Protein AF-G7TC42-F1 (afdb_monomer_lite)

Organism: Xanthomonas oryzae pv. oryzicola (strain BLS256) (NCBI:txid383407)

Secondary structure (DSSP, 8-state):
-HHHHHHHHHHHT--------EEEEEE-TTSPEEEEEE-TT-SS----HHHHTT--S-EEEETTEE----EE-SSEEEE---SSS-EEEE-GGGGS-EE-TTS-EE---EEESS--S-SS-SSTTEEEESSTT-S-EEEE--

pLDDT: mean 76.3, std 13.41, range [50.41, 94.75]

Radius of gyration: 18.46 Å; chains: 1; bounding box: 64×33×37 Å

Structure (mmCIF, N/CA/C/O backbone):
data_AF-G7TC42-F1
#
_entry.id   AF-G7TC42-F1
#
loop_
_atom_site.group_PDB
_atom_site.id
_atom_site.type_symbol
_atom_site.label_atom_id
_atom_site.label_alt_id
_atom_site.label_comp_id
_atom_site.label_asym_id
_atom_site.label_entity_id
_atom_site.label_seq_id
_atom_site.pdbx_PDB_ins_code
_atom_site.Cartn_x
_atom_site.Cartn_y
_atom_site.Cartn_z
_atom_site.occupancy
_atom_site.B_iso_or_equiv
_atom_site.auth_seq_id
_atom_site.auth_comp_id
_atom_site.auth_asym_id
_atom_site.auth_atom_id
_atom_site.pdbx_PDB_model_num
ATOM 1 N N . MET A 1 1 ? -49.427 -4.781 -3.465 1.00 57.09 1 MET A N 1
ATOM 2 C CA . MET A 1 1 ? -48.422 -4.178 -4.378 1.00 57.09 1 MET A CA 1
ATOM 3 C C . MET A 1 1 ? -47.894 -2.832 -3.873 1.00 57.09 1 MET A C 1
ATOM 5 O O . MET A 1 1 ? -46.700 -2.746 -3.643 1.00 57.09 1 MET A O 1
ATOM 9 N N . LYS A 1 2 ? -48.738 -1.817 -3.608 1.00 54.16 2 LYS A N 1
ATOM 10 C CA . LYS A 1 2 ? -48.293 -0.509 -3.064 1.00 54.16 2 LYS A CA 1
ATOM 11 C C . LYS A 1 2 ? -47.515 -0.597 -1.739 1.00 54.16 2 LYS A C 1
ATOM 13 O O . LYS A 1 2 ? -46.477 0.031 -1.611 1.00 54.16 2 LYS A O 1
ATOM 18 N N . SER A 1 3 ? -47.974 -1.420 -0.793 1.00 63.66 3 SER A N 1
ATOM 19 C CA . SER A 1 3 ? -47.282 -1.621 0.493 1.00 63.66 3 SER A CA 1
ATOM 20 C C . SER A 1 3 ? -45.898 -2.275 0.342 1.00 63.66 3 SER A C 1
ATOM 22 O O . SER A 1 3 ? -44.986 -1.922 1.077 1.00 63.66 3 SER A O 1
ATOM 24 N N . PHE A 1 4 ? -45.707 -3.147 -0.653 1.00 74.62 4 PHE A N 1
ATOM 25 C CA . PHE A 1 4 ? -44.416 -3.795 -0.903 1.00 74.62 4 PHE A CA 1
ATOM 26 C C . PHE A 1 4 ? -43.400 -2.812 -1.506 1.00 74.62 4 PHE A C 1
ATOM 28 O O . PHE A 1 4 ? -42.257 -2.756 -1.071 1.00 74.62 4 PHE A O 1
ATOM 35 N N . LEU A 1 5 ? -43.848 -1.963 -2.441 1.00 75.69 5 LEU A N 1
ATOM 36 C CA . LEU A 1 5 ? -43.034 -0.883 -3.012 1.00 75.69 5 LEU A CA 1
ATOM 37 C C . LEU A 1 5 ? -42.615 0.152 -1.956 1.00 75.69 5 LEU A C 1
ATOM 39 O O . LEU A 1 5 ? -41.475 0.602 -1.973 1.00 75.69 5 LEU A O 1
ATOM 43 N N . LEU A 1 6 ? -43.505 0.488 -1.016 1.00 75.94 6 LEU A N 1
ATOM 44 C CA . LEU A 1 6 ? -43.199 1.393 0.099 1.00 75.94 6 LEU A CA 1
ATOM 45 C C . LEU A 1 6 ? -42.167 0.792 1.068 1.00 75.94 6 LEU A C 1
ATOM 47 O O . LEU A 1 6 ? -41.262 1.505 1.492 1.00 75.94 6 LEU A O 1
ATOM 51 N N . SER A 1 7 ? -42.243 -0.512 1.362 1.00 72.62 7 SER A N 1
ATOM 52 C CA . SER A 1 7 ? -41.205 -1.199 2.145 1.00 72.62 7 SER A CA 1
ATOM 53 C C . SER A 1 7 ? -39.856 -1.233 1.424 1.00 72.62 7 SER A C 1
ATOM 55 O O . SER A 1 7 ? -38.840 -0.960 2.052 1.00 72.62 7 SER A O 1
ATOM 57 N N . CYS A 1 8 ? -39.816 -1.501 0.114 1.00 76.00 8 CYS A N 1
ATOM 58 C CA . CYS A 1 8 ? -38.561 -1.460 -0.645 1.00 76.00 8 CYS A CA 1
ATOM 59 C C . CYS A 1 8 ? -37.937 -0.057 -0.665 1.00 76.00 8 CYS A C 1
ATOM 61 O O . CYS A 1 8 ? -36.723 0.066 -0.530 1.00 76.00 8 CYS A O 1
ATOM 63 N N . LEU A 1 9 ? -38.756 0.994 -0.784 1.00 73.62 9 LEU A N 1
ATOM 64 C CA . LEU A 1 9 ? -38.276 2.377 -0.763 1.00 73.62 9 LEU A CA 1
ATOM 65 C C . LEU A 1 9 ? -37.720 2.766 0.618 1.00 73.62 9 LEU A C 1
ATOM 67 O O . LEU A 1 9 ? -36.687 3.422 0.687 1.00 73.62 9 LEU A O 1
ATOM 71 N N . ALA A 1 10 ? -38.353 2.299 1.701 1.00 71.06 10 ALA A N 1
ATOM 72 C CA . ALA A 1 10 ? -37.887 2.519 3.070 1.00 71.06 10 ALA A CA 1
ATOM 73 C C . ALA A 1 10 ? -36.577 1.773 3.391 1.00 71.06 10 ALA A C 1
ATOM 75 O O . ALA A 1 10 ? -35.727 2.316 4.095 1.00 71.06 10 ALA A O 1
ATOM 76 N N . LEU A 1 11 ? -36.376 0.560 2.856 1.00 66.69 11 LEU A N 1
ATOM 77 C CA . LEU A 1 11 ? -35.102 -0.160 2.995 1.00 66.69 11 LEU A CA 1
ATOM 78 C C . LEU A 1 11 ? -33.982 0.450 2.136 1.00 66.69 11 LEU A C 1
ATOM 80 O O . LEU A 1 11 ? -32.839 0.486 2.580 1.00 66.69 11 LEU A O 1
ATOM 84 N N . ALA A 1 12 ? -34.292 0.969 0.944 1.00 64.62 12 ALA A N 1
ATOM 85 C CA . ALA A 1 12 ? -33.301 1.618 0.080 1.00 64.62 12 ALA A CA 1
ATOM 86 C C . ALA A 1 12 ? -32.750 2.930 0.679 1.00 64.62 12 ALA A C 1
ATOM 88 O O . ALA A 1 12 ? -31.602 3.296 0.426 1.00 64.62 12 ALA A O 1
ATOM 89 N N . SER A 1 13 ? -33.534 3.613 1.522 1.00 58.31 13 SER A N 1
ATOM 90 C CA . SER A 1 13 ? -33.095 4.811 2.253 1.00 58.31 13 SER A CA 1
ATOM 91 C C . SER A 1 13 ? -32.142 4.535 3.423 1.00 58.31 13 SER A C 1
ATOM 93 O O . SER A 1 13 ? -31.564 5.480 3.949 1.00 58.31 13 SER A O 1
ATOM 95 N N . ILE A 1 14 ? -31.915 3.271 3.801 1.00 55.34 14 ILE A N 1
ATOM 96 C CA . ILE A 1 14 ? -30.921 2.883 4.822 1.00 55.34 14 ILE A CA 1
ATOM 97 C C . ILE A 1 14 ? -29.558 2.608 4.169 1.00 55.34 14 ILE A C 1
ATOM 99 O O . ILE A 1 14 ? -28.823 1.706 4.570 1.00 55.34 14 ILE A O 1
ATOM 103 N N . SER A 1 15 ? -29.203 3.390 3.149 1.00 53.19 15 SER A N 1
ATOM 104 C CA . SER A 1 15 ? -27.815 3.485 2.698 1.00 53.19 15 SER A CA 1
ATOM 105 C C . SER A 1 15 ? -27.031 4.228 3.780 1.00 53.19 15 SER A C 1
ATOM 107 O O . SER A 1 15 ? -26.774 5.423 3.665 1.00 53.19 15 SER A O 1
ATOM 109 N N . LEU A 1 16 ? -26.730 3.535 4.883 1.00 53.47 16 LEU A N 1
ATOM 110 C CA . LEU A 1 16 ? -25.733 3.979 5.847 1.00 53.47 16 LEU A CA 1
ATOM 111 C C . LEU A 1 16 ? -24.466 4.255 5.042 1.00 53.47 16 LEU A C 1
ATOM 113 O O . LEU A 1 16 ? -23.966 3.359 4.358 1.00 53.47 16 LEU A O 1
ATOM 117 N N . SER A 1 17 ? -23.979 5.496 5.079 1.00 52.91 17 SER A N 1
ATOM 118 C CA . SER A 1 17 ? -22.639 5.765 4.587 1.00 52.91 17 SER A CA 1
ATOM 119 C C . SER A 1 17 ? -21.711 4.893 5.421 1.00 52.91 17 SER A C 1
ATOM 121 O O . SER A 1 17 ? -21.606 5.051 6.637 1.00 52.91 17 SER A O 1
ATOM 123 N N . ALA A 1 18 ? -21.083 3.907 4.788 1.00 53.78 18 ALA A N 1
ATOM 124 C CA . ALA A 1 18 ? -19.952 3.247 5.401 1.00 53.78 18 ALA A CA 1
ATOM 125 C C . ALA A 1 18 ? -18.874 4.330 5.533 1.00 53.78 18 ALA A C 1
ATOM 127 O O . ALA A 1 18 ? -18.247 4.710 4.548 1.00 53.78 18 ALA A O 1
ATOM 128 N N . GLN A 1 19 ? -18.756 4.916 6.726 1.00 56.94 19 GLN A N 1
ATOM 129 C CA . GLN A 1 19 ? -17.659 5.806 7.090 1.00 56.94 19 GLN A CA 1
ATOM 130 C C . GLN A 1 19 ? -16.436 4.906 7.270 1.00 56.94 19 GLN A C 1
ATOM 132 O O . GLN A 1 19 ? -16.175 4.395 8.356 1.00 56.94 19 GLN A O 1
ATOM 137 N N . ALA A 1 20 ? -15.776 4.587 6.163 1.00 61.38 20 ALA A N 1
ATOM 138 C CA . ALA A 1 20 ? -14.558 3.801 6.162 1.00 61.38 20 ALA A CA 1
ATOM 139 C C . ALA A 1 20 ? -13.399 4.769 5.986 1.00 61.38 20 ALA A C 1
ATOM 141 O O . ALA A 1 20 ? -13.267 5.351 4.921 1.00 61.38 20 ALA A O 1
ATOM 142 N N . HIS A 1 21 ? -12.567 4.927 7.008 1.00 69.25 21 HIS A N 1
ATOM 143 C CA . HIS A 1 21 ? -11.306 5.637 6.844 1.00 69.25 21 HIS A CA 1
ATOM 144 C C . HIS A 1 21 ? -10.419 4.864 5.855 1.00 69.25 21 HIS A C 1
ATOM 146 O O . HIS A 1 21 ? -10.339 3.634 5.922 1.00 69.25 21 HIS A O 1
ATOM 152 N N . GLU A 1 22 ? -9.740 5.568 4.955 1.00 75.44 22 GLU A N 1
ATOM 153 C CA . GLU A 1 22 ? -8.824 4.969 3.987 1.00 75.44 22 GLU A CA 1
ATOM 154 C C . GLU A 1 22 ? -7.378 5.140 4.461 1.00 75.44 22 GLU A C 1
ATOM 156 O O . GLU A 1 22 ? -6.963 6.231 4.861 1.00 75.44 22 GLU A O 1
ATOM 161 N N . ILE A 1 23 ? -6.592 4.062 4.389 1.00 78.88 23 ILE A N 1
ATOM 162 C CA . ILE A 1 23 ? -5.138 4.136 4.526 1.00 78.88 23 ILE A CA 1
ATOM 163 C C . ILE A 1 23 ? -4.512 3.654 3.230 1.00 78.88 23 ILE A C 1
ATOM 165 O O . ILE A 1 23 ? -4.662 2.491 2.847 1.00 78.88 23 ILE A O 1
ATOM 169 N N . TRP A 1 24 ? -3.758 4.537 2.587 1.00 83.50 24 TRP A N 1
ATOM 170 C CA . TRP A 1 24 ? -3.071 4.218 1.347 1.00 83.50 24 TRP A CA 1
ATOM 171 C C . TRP A 1 24 ? -1.596 4.576 1.407 1.00 83.50 24 TRP A C 1
ATOM 173 O O . TRP A 1 24 ? -1.122 5.277 2.304 1.00 83.50 24 TRP A O 1
ATOM 183 N N . ILE A 1 25 ? -0.857 4.082 0.417 1.00 87.25 25 ILE A N 1
ATOM 184 C CA . ILE A 1 25 ? 0.522 4.499 0.188 1.00 87.25 25 ILE A CA 1
ATOM 185 C C . ILE A 1 25 ? 0.689 5.243 -1.131 1.00 87.25 25 ILE A C 1
ATOM 187 O O . ILE A 1 25 ? 0.0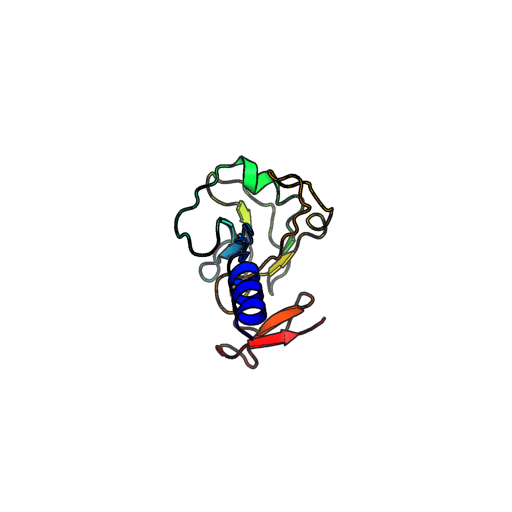81 4.897 -2.148 1.00 87.25 25 ILE A O 1
ATOM 191 N N . GLU A 1 26 ? 1.564 6.243 -1.107 1.00 88.44 26 GLU A N 1
ATOM 192 C CA . GLU A 1 26 ? 2.038 6.989 -2.269 1.00 88.44 26 GLU A CA 1
ATOM 193 C C . GLU A 1 26 ? 3.551 6.824 -2.392 1.00 88.44 26 GLU A C 1
ATOM 195 O O . GLU A 1 26 ? 4.275 6.784 -1.394 1.00 88.44 26 GLU A O 1
ATOM 200 N N . ARG A 1 27 ? 4.050 6.728 -3.623 1.00 88.25 27 ARG A N 1
ATOM 201 C CA . ARG A 1 27 ? 5.487 6.676 -3.884 1.00 88.25 27 ARG A CA 1
ATOM 202 C C . ARG A 1 27 ? 5.814 7.440 -5.153 1.00 88.25 27 ARG A C 1
ATOM 204 O O . ARG A 1 27 ? 5.335 7.099 -6.231 1.00 88.25 27 ARG A O 1
ATOM 211 N N . ASP A 1 28 ? 6.701 8.416 -5.022 1.00 84.44 28 ASP A N 1
ATOM 212 C CA . ASP A 1 28 ? 7.174 9.209 -6.149 1.00 84.44 28 ASP A CA 1
ATOM 213 C C . ASP A 1 28 ? 8.424 8.558 -6.753 1.00 84.44 28 ASP A C 1
ATOM 215 O O . ASP A 1 28 ? 9.539 8.738 -6.264 1.00 84.44 28 ASP A O 1
ATOM 219 N N . SER A 1 29 ? 8.253 7.782 -7.828 1.00 81.06 29 SER A N 1
ATOM 220 C CA . SER A 1 29 ? 9.351 7.100 -8.534 1.00 81.06 29 SER A CA 1
ATOM 221 C C . SER A 1 29 ? 10.187 6.193 -7.603 1.00 81.06 29 SER A C 1
ATOM 223 O O . SER A 1 29 ? 9.673 5.217 -7.058 1.00 81.06 29 SER A O 1
ATOM 225 N N . SER A 1 30 ? 11.479 6.480 -7.424 1.00 85.50 30 SER A N 1
ATOM 226 C CA . SER A 1 30 ? 12.389 5.798 -6.494 1.00 85.50 30 SER A CA 1
ATOM 227 C C . SER A 1 30 ? 12.484 6.479 -5.124 1.00 85.50 30 SER A C 1
ATOM 229 O O . SER A 1 30 ? 13.404 6.197 -4.357 1.00 85.50 30 SER A O 1
ATOM 231 N N . GLY A 1 31 ? 11.593 7.428 -4.842 1.00 88.50 31 GLY A N 1
ATOM 232 C CA . GLY A 1 31 ? 11.533 8.153 -3.584 1.00 88.50 31 GLY A CA 1
ATOM 233 C C . GLY A 1 31 ? 11.033 7.296 -2.418 1.00 88.50 31 GLY A C 1
ATOM 234 O O . GLY A 1 31 ? 10.685 6.116 -2.591 1.00 88.50 31 GLY A O 1
ATOM 235 N N . PRO A 1 32 ? 10.996 7.891 -1.213 1.00 92.19 32 PRO A N 1
ATOM 236 C CA . PRO A 1 32 ? 10.410 7.238 -0.058 1.00 92.19 32 PRO A CA 1
ATOM 237 C C . PRO A 1 32 ? 8.917 6.975 -0.283 1.00 92.19 32 PRO A C 1
ATOM 239 O O . PRO A 1 32 ? 8.257 7.632 -1.090 1.00 92.19 32 PRO A O 1
ATOM 242 N N . VAL A 1 33 ? 8.388 6.005 0.455 1.00 92.62 33 VAL A N 1
ATOM 243 C CA . VAL A 1 33 ? 6.954 5.715 0.482 1.00 92.62 33 VAL A CA 1
ATOM 244 C C . VAL A 1 33 ? 6.307 6.596 1.543 1.00 92.62 33 VAL A C 1
ATOM 246 O O . VAL A 1 33 ? 6.788 6.646 2.675 1.00 92.62 33 VAL A O 1
ATOM 249 N N . ARG A 1 34 ? 5.219 7.275 1.189 1.00 90.88 34 ARG A N 1
ATOM 250 C CA . ARG A 1 34 ? 4.359 8.021 2.110 1.00 90.88 34 ARG A CA 1
ATOM 251 C C . ARG A 1 34 ? 3.156 7.150 2.459 1.00 90.88 34 ARG A C 1
ATOM 253 O O . ARG A 1 34 ? 2.523 6.619 1.554 1.00 90.88 34 ARG A O 1
ATOM 260 N N . ILE A 1 35 ? 2.863 6.980 3.744 1.00 87.06 35 ILE A N 1
ATOM 261 C CA . ILE A 1 35 ? 1.6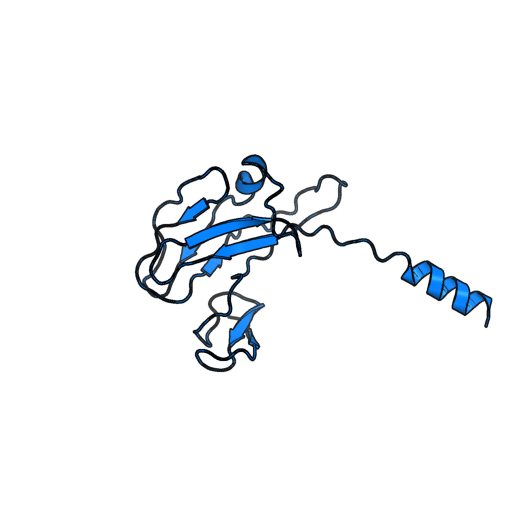48 6.320 4.238 1.00 87.06 35 ILE A CA 1
ATOM 262 C C . ILE A 1 35 ? 0.696 7.418 4.687 1.00 87.06 35 ILE A C 1
ATOM 264 O O . ILE A 1 35 ? 1.045 8.211 5.565 1.00 87.06 35 ILE A O 1
ATOM 268 N N . VAL A 1 36 ? -0.480 7.452 4.079 1.00 82.94 36 VAL A N 1
ATOM 269 C CA . VAL A 1 36 ? -1.448 8.536 4.216 1.00 82.94 36 VAL A CA 1
ATOM 270 C C . VAL A 1 36 ? -2.743 7.985 4.803 1.00 82.94 36 VAL A C 1
ATOM 272 O O . VAL A 1 36 ? -3.154 6.876 4.463 1.00 82.94 36 VAL A O 1
ATOM 275 N N . PHE A 1 37 ? -3.361 8.756 5.695 1.00 78.62 37 PHE A N 1
ATOM 276 C CA . PHE A 1 37 ? -4.647 8.452 6.317 1.00 78.62 37 PHE A CA 1
ATOM 277 C C . PHE A 1 37 ? -5.670 9.500 5.875 1.00 78.62 37 PHE A C 1
ATOM 279 O O . PHE A 1 37 ? -5.433 10.691 6.067 1.00 78.62 37 PHE A O 1
ATOM 286 N N . GLY A 1 38 ? -6.805 9.086 5.319 1.00 72.62 38 GLY A N 1
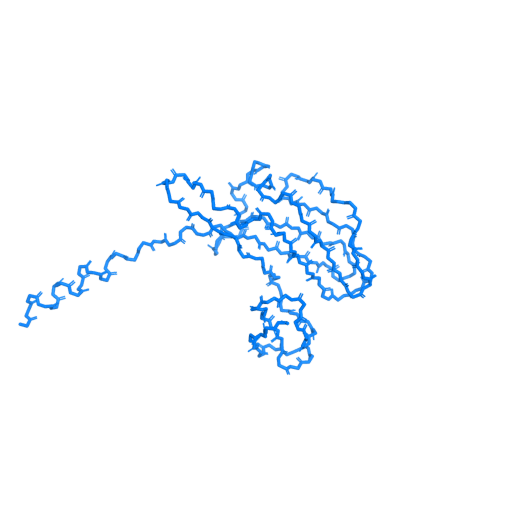ATOM 287 C CA . GLY A 1 38 ? -7.815 10.020 4.821 1.00 72.62 38 GLY A CA 1
ATOM 288 C C . GLY A 1 38 ? -9.219 9.433 4.750 1.00 72.62 38 GLY A C 1
ATOM 289 O O . GLY A 1 38 ? -9.498 8.378 5.316 1.00 72.62 38 GLY A O 1
ATOM 290 N N . GLU A 1 39 ? -10.102 10.149 4.060 1.00 70.38 39 GLU A N 1
ATOM 291 C CA . GLU A 1 39 ? -11.504 9.781 3.853 1.00 70.38 39 GLU A CA 1
ATOM 292 C C . GLU A 1 39 ? -11.769 9.469 2.371 1.00 70.38 39 GLU A C 1
ATOM 294 O O . GLU A 1 39 ? -11.250 10.170 1.492 1.00 70.38 39 GLU A O 1
ATOM 299 N N . PRO A 1 40 ? -12.620 8.476 2.058 1.00 62.62 40 PRO A N 1
ATOM 300 C CA . PRO A 1 40 ? -13.010 8.176 0.691 1.00 62.62 40 PRO A CA 1
ATOM 301 C C . PRO A 1 40 ? -13.591 9.412 -0.004 1.00 62.62 40 PRO A C 1
ATOM 303 O O . PRO A 1 40 ? -14.519 10.050 0.492 1.00 62.62 40 PRO A O 1
ATOM 306 N N . ALA A 1 41 ? -13.071 9.717 -1.194 1.00 60.56 41 ALA A N 1
ATOM 307 C CA . ALA A 1 41 ? -13.500 10.830 -2.049 1.00 60.56 41 ALA A CA 1
ATOM 308 C C . ALA A 1 41 ? -13.277 12.257 -1.496 1.00 60.56 41 ALA A C 1
ATOM 310 O O . ALA A 1 41 ? -13.745 13.215 -2.118 1.00 60.56 41 ALA A O 1
ATOM 311 N N . GLN A 1 42 ? -12.530 12.433 -0.401 1.00 62.38 42 GLN A N 1
ATOM 312 C CA . GLN A 1 42 ? -12.047 13.748 0.036 1.00 62.38 42 GLN A CA 1
ATOM 313 C C . GLN A 1 42 ? -10.561 13.912 -0.294 1.00 62.38 42 GLN A C 1
ATOM 315 O O . GLN A 1 42 ? -9.727 13.075 0.033 1.00 62.38 42 GLN A O 1
ATOM 320 N N . GLU A 1 43 ? -10.219 15.014 -0.964 1.00 54.03 43 GLU A N 1
ATOM 321 C CA . GLU A 1 43 ? -8.819 15.374 -1.232 1.00 54.03 43 GLU A CA 1
ATOM 322 C C . GLU A 1 43 ? -8.110 15.926 0.013 1.00 54.03 43 GLU A C 1
ATOM 324 O O . GLU A 1 43 ? -6.884 15.885 0.090 1.00 54.03 43 GLU A O 1
ATOM 329 N N . ALA A 1 44 ? -8.873 16.442 0.980 1.00 50.41 44 ALA A N 1
ATOM 330 C CA . ALA A 1 44 ? -8.345 17.040 2.196 1.00 50.41 44 ALA A CA 1
ATOM 331 C C . ALA A 1 44 ? -8.140 15.983 3.290 1.00 50.41 44 ALA A C 1
ATOM 333 O O . ALA A 1 44 ? -9.056 15.235 3.631 1.00 50.41 44 ALA A O 1
ATOM 334 N N . LEU A 1 45 ? -6.937 15.963 3.864 1.00 56.34 45 LEU A N 1
ATOM 335 C CA . LEU A 1 45 ? -6.610 15.201 5.063 1.00 56.34 45 LEU A CA 1
ATOM 336 C C . LEU A 1 45 ? -7.239 15.924 6.264 1.00 56.34 45 LEU A C 1
ATOM 338 O O . LEU A 1 45 ? -6.620 16.809 6.844 1.00 56.34 45 LEU A O 1
ATOM 342 N N . ASP A 1 46 ? -8.481 15.598 6.621 1.00 51.38 46 ASP A N 1
ATOM 343 C CA . ASP A 1 46 ? -9.171 16.247 7.755 1.00 51.38 46 ASP A CA 1
ATOM 344 C C . ASP A 1 46 ? -8.727 15.696 9.128 1.00 51.38 46 ASP A C 1
ATOM 346 O O . ASP A 1 46 ? -9.347 15.943 10.160 1.00 51.38 46 ASP A O 1
ATOM 350 N N . HIS A 1 47 ? -7.638 14.920 9.164 1.00 53.97 47 HIS A N 1
ATOM 351 C CA . HIS A 1 47 ? -7.222 14.182 10.353 1.00 53.97 47 HIS A CA 1
ATOM 352 C C . HIS A 1 47 ? -5.782 14.501 10.742 1.00 53.97 47 HIS A C 1
ATOM 354 O O . HIS A 1 47 ? -4.848 14.274 9.979 1.00 53.97 47 HIS A O 1
ATOM 360 N N . GLY A 1 48 ? -5.616 15.003 11.966 1.00 52.31 48 GLY A N 1
ATOM 361 C CA . GLY A 1 48 ? -4.313 15.238 12.585 1.00 52.31 48 GLY A CA 1
ATOM 362 C C . GLY A 1 48 ? -3.611 13.960 13.065 1.00 52.31 48 GLY A C 1
ATOM 363 O O . GLY A 1 48 ? -4.139 12.848 12.980 1.00 52.31 48 GLY A O 1
ATOM 364 N N . GLU A 1 49 ? -2.419 14.152 13.637 1.00 52.06 49 GLU A N 1
ATOM 365 C CA . GLU A 1 49 ? -1.440 13.138 14.079 1.00 52.06 49 GLU A CA 1
ATOM 366 C C . GLU A 1 49 ? -2.011 11.942 14.879 1.00 52.06 49 GLU A C 1
ATOM 368 O O . GLU A 1 49 ? -1.407 10.867 14.909 1.00 52.06 49 GLU A O 1
ATOM 373 N N . ASP A 1 50 ? -3.175 12.083 15.520 1.00 58.06 50 ASP A N 1
ATOM 374 C CA . ASP A 1 50 ? -3.800 11.036 16.337 1.00 58.06 50 ASP A CA 1
ATOM 375 C C . ASP A 1 50 ? -4.271 9.815 15.541 1.00 58.06 50 ASP A C 1
ATOM 377 O O . ASP A 1 50 ? -4.259 8.703 16.075 1.00 58.06 50 ASP A O 1
ATOM 381 N N . LYS A 1 51 ? -4.649 9.974 14.267 1.00 61.16 51 LYS A N 1
ATOM 382 C CA . LYS A 1 51 ? -5.124 8.838 13.457 1.00 61.16 51 LYS A CA 1
ATOM 383 C C . LYS A 1 51 ? -3.987 8.049 12.809 1.00 61.16 51 LYS A C 1
ATOM 385 O O . LYS A 1 51 ? -4.102 6.836 12.656 1.00 61.16 51 LYS A O 1
ATOM 390 N N . ILE A 1 52 ? -2.837 8.687 12.580 1.00 63.16 52 ILE A N 1
ATOM 391 C CA . ILE A 1 52 ? -1.593 8.019 12.160 1.00 63.16 52 ILE A CA 1
ATOM 392 C C . ILE A 1 52 ? -1.114 6.998 13.208 1.00 63.16 52 ILE A C 1
ATOM 394 O O . ILE A 1 52 ? -0.564 5.959 12.846 1.00 63.16 52 ILE A O 1
ATOM 398 N N . LYS A 1 53 ? -1.400 7.222 14.500 1.00 64.12 53 LYS A N 1
ATOM 399 C CA . LYS A 1 53 ? -1.082 6.277 15.592 1.00 64.12 53 LYS A CA 1
ATOM 400 C C . LYS A 1 53 ? -1.764 4.909 15.445 1.00 64.12 53 LYS A C 1
ATOM 402 O O . LYS A 1 53 ? -1.379 3.972 16.139 1.00 64.12 53 LYS A O 1
ATOM 407 N N . ARG A 1 54 ? -2.769 4.786 14.567 1.00 67.75 54 ARG A N 1
ATOM 408 C CA . ARG A 1 54 ? -3.483 3.528 14.283 1.00 67.75 54 ARG A CA 1
ATOM 409 C C . ARG A 1 54 ? -2.717 2.604 13.330 1.00 67.75 54 ARG A C 1
ATOM 411 O O . ARG A 1 54 ? -3.085 1.445 13.189 1.00 67.75 54 ARG A O 1
ATOM 418 N N . VAL A 1 55 ? -1.642 3.090 12.708 1.00 71.44 55 VAL A N 1
ATOM 419 C CA . VAL A 1 55 ? -0.656 2.261 12.007 1.00 71.44 55 VAL A CA 1
ATOM 420 C C . VAL A 1 55 ? 0.393 1.832 13.040 1.00 71.44 55 VAL A C 1
ATOM 422 O O . VAL A 1 55 ? 1.280 2.607 13.397 1.00 71.44 55 VAL A O 1
ATOM 425 N N . VAL A 1 56 ? 0.253 0.621 13.583 1.00 72.31 56 VAL A N 1
ATOM 426 C CA . VAL A 1 56 ? 0.936 0.205 14.823 1.00 72.31 56 VAL A CA 1
ATOM 427 C C . VAL A 1 56 ? 2.283 -0.458 14.536 1.00 72.31 56 VAL A C 1
ATOM 429 O O . VAL A 1 56 ? 3.283 -0.153 15.190 1.00 72.31 56 VAL A O 1
ATOM 432 N N . LYS A 1 57 ? 2.330 -1.371 13.564 1.00 78.38 57 LYS A N 1
ATOM 433 C CA . LYS A 1 57 ? 3.542 -2.092 13.141 1.00 78.38 57 LYS A CA 1
ATOM 434 C C . LYS A 1 57 ? 3.627 -2.161 11.611 1.00 78.38 57 LYS A C 1
ATOM 436 O O . LYS A 1 57 ? 3.670 -3.258 11.047 1.00 78.38 57 LYS A O 1
ATOM 441 N N . PRO A 1 58 ? 3.698 -1.009 10.920 1.00 83.31 58 PRO A N 1
ATOM 442 C CA . PRO A 1 58 ? 3.776 -0.995 9.468 1.00 83.31 58 PRO A CA 1
ATOM 443 C C . PRO A 1 58 ? 5.049 -1.680 8.975 1.00 83.31 58 PRO A C 1
ATOM 445 O O . PRO A 1 58 ? 6.169 -1.285 9.300 1.00 83.31 58 PRO A O 1
ATOM 448 N N . ASN A 1 59 ? 4.870 -2.679 8.123 1.00 88.06 59 ASN A N 1
ATOM 449 C CA . ASN A 1 59 ? 5.917 -3.304 7.336 1.00 88.06 59 ASN A CA 1
ATOM 450 C C . ASN A 1 59 ? 5.787 -2.825 5.887 1.00 88.06 59 ASN A C 1
ATOM 452 O O . ASN A 1 59 ? 4.935 -3.305 5.131 1.00 88.06 59 ASN A O 1
ATOM 456 N N . VAL A 1 60 ? 6.643 -1.866 5.522 1.00 91.50 60 VAL A N 1
ATOM 457 C CA . VAL A 1 60 ? 6.783 -1.362 4.152 1.00 91.50 60 VAL A CA 1
ATOM 458 C C . VAL A 1 60 ? 7.916 -2.098 3.449 1.00 91.50 60 VAL A C 1
ATOM 460 O O . VAL A 1 60 ? 9.020 -2.222 3.984 1.00 91.50 60 VAL A O 1
ATOM 463 N N . PHE A 1 61 ? 7.668 -2.566 2.231 1.00 92.31 61 PHE A N 1
ATOM 464 C CA . PHE A 1 61 ? 8.673 -3.258 1.430 1.00 92.31 61 PHE A CA 1
ATOM 465 C C . PHE A 1 61 ? 8.468 -3.034 -0.067 1.00 92.31 61 PHE A C 1
ATOM 467 O O . PHE A 1 61 ? 7.408 -2.610 -0.522 1.00 92.31 61 PHE A O 1
ATOM 474 N N . GLY A 1 62 ? 9.513 -3.317 -0.834 1.00 91.62 62 GLY A N 1
ATOM 475 C CA . GLY A 1 62 ? 9.545 -3.252 -2.287 1.00 91.62 62 GLY A CA 1
ATOM 476 C C . GLY A 1 62 ? 10.329 -4.427 -2.860 1.00 91.62 62 GLY A C 1
ATOM 477 O O . GLY A 1 62 ? 10.716 -5.356 -2.150 1.00 91.62 62 GLY A O 1
ATOM 478 N N . THR A 1 63 ? 10.620 -4.370 -4.155 1.00 88.31 63 THR A N 1
ATOM 479 C CA . THR A 1 63 ? 11.400 -5.407 -4.855 1.00 88.31 63 THR A CA 1
ATOM 480 C C . THR A 1 63 ? 12.825 -5.558 -4.313 1.00 88.31 63 THR A C 1
ATOM 482 O O . THR A 1 63 ? 13.362 -6.661 -4.303 1.00 88.31 63 THR A O 1
ATOM 485 N N . ALA A 1 64 ? 13.418 -4.468 -3.818 1.00 90.38 64 ALA A N 1
ATOM 486 C CA . ALA A 1 64 ? 14.748 -4.448 -3.208 1.00 90.38 64 ALA A CA 1
ATOM 487 C C . ALA A 1 64 ? 14.763 -4.882 -1.726 1.00 90.38 64 ALA A C 1
ATOM 489 O O . ALA A 1 64 ? 15.825 -4.889 -1.106 1.00 90.38 64 ALA A O 1
ATOM 490 N N . GLY A 1 65 ? 13.609 -5.238 -1.152 1.00 92.50 65 GLY A N 1
ATOM 491 C CA . GLY A 1 65 ? 13.477 -5.660 0.241 1.00 92.50 65 GLY A CA 1
ATOM 492 C C . GLY A 1 65 ? 12.707 -4.667 1.111 1.00 92.50 65 GLY A C 1
ATOM 493 O O . GLY A 1 65 ? 11.911 -3.865 0.620 1.00 92.50 65 GLY A O 1
ATOM 494 N N . LYS A 1 66 ? 12.906 -4.767 2.429 1.00 94.25 66 LYS A N 1
ATOM 495 C CA . LYS A 1 66 ? 12.193 -3.959 3.428 1.00 94.25 66 LYS A CA 1
ATOM 496 C C . LYS A 1 66 ? 12.699 -2.517 3.461 1.00 94.25 66 LYS A C 1
ATOM 498 O O . LYS A 1 66 ? 13.884 -2.264 3.248 1.00 94.25 66 LYS A O 1
ATOM 503 N N . ALA A 1 67 ? 11.794 -1.590 3.755 1.00 94.75 67 ALA A N 1
ATOM 504 C CA . ALA A 1 67 ? 12.140 -0.209 4.057 1.00 94.75 67 ALA A CA 1
ATOM 505 C C . ALA A 1 67 ? 12.925 -0.105 5.377 1.00 94.75 67 ALA A C 1
ATOM 507 O O . ALA A 1 67 ? 12.899 -1.010 6.216 1.00 94.75 67 ALA A O 1
ATOM 508 N N . GLY A 1 68 ? 13.620 1.018 5.558 1.00 92.62 68 GLY A N 1
ATOM 509 C CA . GLY A 1 68 ? 14.202 1.389 6.847 1.00 92.62 68 GLY A CA 1
ATOM 510 C C . GLY A 1 68 ? 13.150 1.888 7.852 1.00 92.62 68 GLY A C 1
ATOM 511 O O . GLY A 1 68 ? 11.952 1.858 7.564 1.00 92.62 68 GLY A O 1
ATOM 512 N N . PRO A 1 69 ? 13.586 2.368 9.032 1.00 89.69 69 PRO A N 1
ATOM 513 C CA . PRO A 1 69 ? 12.685 2.866 10.071 1.00 89.69 69 PRO A CA 1
ATOM 514 C C . PRO A 1 69 ? 11.769 3.979 9.556 1.00 89.69 69 PRO A C 1
ATOM 516 O O . PRO A 1 69 ? 12.233 4.856 8.823 1.00 89.69 69 PRO A O 1
ATOM 519 N N . LEU A 1 70 ? 10.495 3.955 9.959 1.00 89.00 70 LEU A N 1
ATOM 520 C CA . LEU A 1 70 ? 9.540 4.995 9.583 1.00 89.00 70 LEU A CA 1
ATOM 521 C C . LEU A 1 70 ? 9.827 6.309 10.313 1.00 89.00 70 LEU A C 1
ATOM 523 O O . LEU A 1 70 ? 10.214 6.317 11.482 1.00 89.00 70 LEU A O 1
ATOM 527 N N . GLN A 1 71 ? 9.586 7.420 9.625 1.00 88.94 71 GLN A N 1
ATOM 528 C CA . GLN A 1 71 ? 9.582 8.763 10.194 1.00 88.94 71 GLN A CA 1
ATOM 529 C C . GLN A 1 71 ? 8.142 9.268 10.306 1.00 88.94 71 GLN A C 1
ATOM 531 O O . GLN A 1 71 ? 7.377 9.179 9.346 1.00 88.94 71 GLN A O 1
ATOM 536 N N . CYS A 1 72 ? 7.784 9.821 11.466 1.00 83.81 72 CYS A N 1
ATOM 537 C CA . CYS A 1 72 ? 6.487 10.460 11.677 1.00 83.81 72 CYS A CA 1
ATOM 538 C C . CYS A 1 72 ? 6.554 11.924 11.231 1.00 83.81 72 CYS A C 1
ATOM 540 O O . CYS A 1 72 ? 7.349 12.693 11.775 1.00 83.81 72 CYS A O 1
ATOM 542 N N . GLY A 1 73 ? 5.760 12.282 10.223 1.00 80.38 73 GLY A N 1
ATOM 543 C CA . GLY A 1 73 ? 5.517 13.662 9.816 1.00 80.38 73 GLY A CA 1
ATOM 544 C C . GLY A 1 73 ? 4.130 14.140 10.263 1.00 80.38 73 GLY A C 1
ATOM 545 O O . GLY A 1 73 ? 3.338 13.334 10.749 1.00 80.38 73 GLY A O 1
ATOM 546 N N . PRO A 1 74 ? 3.819 15.433 10.077 1.00 74.00 74 PRO A N 1
ATOM 547 C CA . PRO A 1 74 ? 2.543 16.011 10.507 1.00 74.00 74 PRO A CA 1
ATOM 548 C C . PRO A 1 74 ? 1.329 15.468 9.732 1.00 74.00 74 PRO A C 1
ATOM 550 O O . PRO A 1 74 ? 0.239 15.398 10.285 1.00 74.00 74 PRO A O 1
ATOM 553 N N . GLU A 1 75 ? 1.512 15.074 8.466 1.00 75.94 75 GLU A N 1
ATOM 554 C CA . GLU A 1 75 ? 0.422 14.648 7.567 1.00 75.94 75 GLU A CA 1
ATOM 555 C C . GLU A 1 75 ? 0.513 13.175 7.141 1.00 75.94 75 GLU A C 1
ATOM 557 O O . GLU A 1 75 ? -0.479 12.566 6.750 1.00 75.94 75 GLU A O 1
ATOM 562 N N . PHE A 1 76 ? 1.709 12.586 7.183 1.00 84.06 76 PHE A N 1
ATOM 563 C CA . PHE A 1 76 ? 1.954 11.220 6.725 1.00 84.06 76 PHE A CA 1
ATOM 564 C C . PHE A 1 76 ? 3.160 10.600 7.430 1.00 84.06 76 PHE A C 1
ATOM 566 O O . PHE A 1 76 ? 4.080 11.293 7.880 1.00 84.06 76 PHE A O 1
ATOM 573 N N . LEU A 1 77 ? 3.192 9.266 7.466 1.00 87.31 77 LEU A N 1
ATOM 574 C CA . LEU A 1 77 ? 4.414 8.532 7.790 1.00 87.31 77 LEU A CA 1
ATOM 575 C C . LEU A 1 77 ? 5.269 8.407 6.535 1.00 87.31 77 LEU A C 1
ATOM 577 O O . LEU A 1 77 ? 4.758 8.167 5.444 1.00 87.31 77 LEU A O 1
ATOM 581 N N . THR A 1 78 ? 6.580 8.517 6.692 1.00 91.31 78 THR A N 1
ATOM 582 C CA . THR A 1 78 ? 7.533 8.282 5.607 1.00 91.31 78 THR A CA 1
ATOM 583 C C . THR A 1 78 ? 8.302 6.999 5.883 1.00 91.31 78 THR A C 1
ATOM 585 O O . THR A 1 78 ? 8.752 6.776 7.002 1.00 91.31 78 THR A O 1
ATOM 588 N N . ALA A 1 79 ? 8.452 6.147 4.873 1.00 93.44 79 ALA A N 1
ATOM 589 C CA . ALA A 1 79 ? 9.271 4.946 4.928 1.00 93.44 79 ALA A CA 1
ATOM 590 C C . ALA A 1 79 ? 10.373 5.035 3.856 1.00 93.44 79 ALA A C 1
ATOM 592 O O . ALA A 1 79 ? 10.067 5.085 2.657 1.00 93.44 79 ALA A O 1
ATOM 593 N N . PRO A 1 80 ? 11.661 5.052 4.243 1.00 94.56 80 PRO A N 1
ATOM 594 C CA . PRO A 1 80 ? 12.753 5.084 3.284 1.00 94.56 80 PRO A CA 1
ATOM 595 C C . PRO A 1 80 ? 12.853 3.714 2.609 1.00 94.56 80 PRO A C 1
ATOM 597 O O . PRO A 1 80 ? 13.241 2.729 3.238 1.00 94.56 80 PRO A O 1
ATOM 600 N N . LEU A 1 81 ? 12.494 3.646 1.327 1.00 94.00 81 LEU A N 1
ATOM 601 C CA . LEU A 1 81 ? 12.483 2.411 0.547 1.00 94.00 81 LEU A CA 1
ATOM 602 C C . LEU A 1 81 ? 13.454 2.510 -0.633 1.00 94.00 81 LEU A C 1
ATOM 604 O O . LEU A 1 81 ? 13.337 3.402 -1.470 1.00 94.00 81 LEU A O 1
ATOM 608 N N . ALA A 1 82 ? 14.396 1.570 -0.709 1.00 93.12 82 ALA A N 1
ATOM 609 C CA . ALA A 1 82 ? 15.375 1.503 -1.790 1.00 93.12 82 ALA A CA 1
ATOM 610 C C . ALA A 1 82 ? 14.762 1.018 -3.120 1.00 93.12 82 ALA A C 1
ATOM 612 O O . ALA A 1 82 ? 13.708 0.378 -3.161 1.00 93.12 82 ALA A O 1
ATOM 613 N N . GLY A 1 83 ? 15.462 1.295 -4.221 1.00 89.31 83 GLY A N 1
ATOM 614 C CA . GLY A 1 83 ? 15.058 0.885 -5.569 1.00 89.31 83 GLY A CA 1
ATOM 615 C C . GLY A 1 83 ? 13.902 1.711 -6.137 1.00 89.31 83 GLY A C 1
ATOM 616 O O . GLY A 1 83 ? 13.521 2.735 -5.583 1.00 89.31 83 GLY A O 1
ATOM 617 N N . SER A 1 84 ? 13.346 1.266 -7.259 1.00 87.81 84 SER A N 1
ATOM 618 C CA . SER A 1 84 ? 12.192 1.881 -7.922 1.00 87.81 84 SER A CA 1
ATOM 619 C C . SER A 1 84 ? 11.062 0.867 -8.105 1.00 87.81 84 SER A C 1
ATOM 621 O O . SER A 1 84 ? 11.256 -0.338 -7.929 1.00 87.81 84 SER A O 1
ATOM 623 N N . GLY A 1 85 ? 9.879 1.366 -8.460 1.00 87.44 85 GLY A N 1
ATOM 624 C CA . GLY A 1 85 ? 8.711 0.542 -8.760 1.00 87.44 85 GLY A CA 1
ATOM 625 C C . GLY A 1 85 ? 7.786 0.350 -7.563 1.00 87.44 85 GLY A C 1
ATOM 626 O O . GLY A 1 85 ? 7.767 1.164 -6.636 1.00 87.44 85 GLY A O 1
ATOM 627 N N . ASP A 1 86 ? 7.006 -0.725 -7.614 1.00 89.75 86 ASP A N 1
ATOM 628 C CA . ASP A 1 86 ? 5.919 -0.967 -6.670 1.00 89.75 86 ASP A CA 1
ATOM 629 C C . ASP A 1 86 ? 6.409 -1.067 -5.219 1.00 89.75 86 ASP A C 1
ATOM 631 O O . ASP A 1 86 ? 7.509 -1.550 -4.923 1.00 89.75 86 ASP A O 1
ATOM 635 N N . ALA A 1 87 ? 5.552 -0.611 -4.312 1.00 90.50 87 ALA A N 1
ATOM 636 C CA . ALA A 1 87 ? 5.725 -0.730 -2.877 1.00 90.50 87 ALA A CA 1
ATOM 637 C C . ALA A 1 87 ? 4.495 -1.390 -2.259 1.00 90.50 87 ALA A C 1
ATOM 639 O O . ALA A 1 87 ? 3.382 -1.302 -2.782 1.00 90.50 87 ALA A O 1
ATOM 640 N N . TRP A 1 88 ? 4.696 -2.041 -1.127 1.00 89.94 88 TRP A N 1
ATOM 641 C CA . TRP A 1 88 ? 3.651 -2.707 -0.370 1.00 89.94 88 TRP A CA 1
ATOM 642 C C . TRP A 1 88 ? 3.698 -2.252 1.077 1.00 89.94 88 TRP A C 1
ATOM 644 O O . TRP A 1 88 ? 4.771 -1.988 1.620 1.00 89.94 88 TRP A O 1
ATOM 654 N N . LEU A 1 89 ? 2.516 -2.190 1.681 1.00 87.38 89 LEU A N 1
ATOM 655 C CA . LEU A 1 89 ? 2.314 -1.985 3.104 1.00 87.38 89 LEU A CA 1
ATOM 656 C C . LEU A 1 89 ? 1.506 -3.165 3.642 1.00 87.38 89 LEU A C 1
ATOM 658 O O . LEU A 1 89 ? 0.525 -3.597 3.034 1.00 87.38 89 LEU A O 1
ATOM 662 N N . SER A 1 90 ? 1.952 -3.683 4.774 1.00 82.88 90 SER A N 1
ATOM 663 C CA . SER A 1 90 ? 1.259 -4.690 5.573 1.00 82.88 90 SER A CA 1
ATOM 664 C C . SER A 1 90 ? 1.385 -4.287 7.032 1.00 82.88 90 SER A C 1
ATOM 666 O O . SER A 1 90 ? 2.431 -3.773 7.423 1.00 82.88 90 SER A O 1
ATOM 668 N N . ASP A 1 91 ? 0.350 -4.515 7.821 1.00 80.38 91 ASP A N 1
ATOM 669 C CA . ASP A 1 91 ? 0.423 -4.440 9.274 1.00 80.38 91 ASP A CA 1
ATOM 670 C C . ASP A 1 91 ? -0.606 -5.424 9.828 1.00 80.38 91 ASP A C 1
ATOM 672 O O . ASP A 1 91 ? -1.815 -5.217 9.747 1.00 80.38 91 ASP A O 1
ATOM 676 N N . ASP A 1 92 ? -0.104 -6.544 10.337 1.00 71.25 92 ASP A N 1
ATOM 677 C CA . ASP A 1 92 ? -0.937 -7.647 10.819 1.00 71.25 92 ASP A CA 1
ATOM 678 C C . ASP A 1 92 ? -1.636 -7.300 12.147 1.00 71.25 92 ASP A C 1
ATOM 680 O O . ASP A 1 92 ? -2.521 -8.024 12.597 1.00 71.25 92 ASP A O 1
ATOM 684 N N . SER A 1 93 ? -1.260 -6.181 12.779 1.00 68.12 93 SER A N 1
ATOM 685 C CA . SER A 1 93 ? -1.811 -5.729 14.065 1.00 68.12 93 SER A CA 1
ATOM 686 C C . SER A 1 93 ? -3.137 -4.980 13.911 1.00 68.12 93 SER A C 1
ATOM 688 O O . SER A 1 93 ? -3.806 -4.696 14.899 1.00 68.12 93 SER A O 1
ATOM 690 N N . VAL A 1 94 ? -3.522 -4.642 12.680 1.00 62.81 94 VAL A N 1
ATOM 691 C CA . VAL A 1 94 ? -4.634 -3.721 12.372 1.00 62.81 94 VAL A CA 1
ATOM 692 C C . VAL A 1 94 ? -5.934 -4.491 12.169 1.00 62.81 94 VAL A C 1
ATOM 694 O O . VAL A 1 94 ? -6.945 -3.945 11.746 1.00 62.81 94 VAL A O 1
ATOM 697 N N . PHE A 1 95 ? -5.909 -5.788 12.465 1.00 55.31 95 PHE A N 1
ATOM 698 C CA . PHE A 1 95 ? -7.075 -6.659 12.471 1.00 55.31 95 PHE A CA 1
ATOM 699 C C . PHE A 1 95 ? -7.518 -7.037 13.883 1.00 55.31 95 PHE A C 1
ATOM 701 O O . PHE A 1 95 ? -8.464 -7.809 14.014 1.00 55.31 95 PHE A O 1
ATOM 708 N N . GLU A 1 96 ? -6.895 -6.502 14.941 1.00 59.19 96 GLU A N 1
ATOM 709 C CA . GLU A 1 96 ? -7.534 -6.532 16.258 1.00 59.19 96 GLU A CA 1
ATOM 710 C C . GLU A 1 96 ? -8.773 -5.628 16.196 1.00 59.19 96 GLU A C 1
ATOM 712 O O . GLU A 1 96 ? -8.611 -4.422 16.019 1.00 59.19 96 GLU A O 1
ATOM 717 N N . PRO A 1 97 ? -10.008 -6.161 16.290 1.00 57.22 97 PRO A N 1
ATOM 718 C CA . PRO A 1 97 ? -11.205 -5.344 16.140 1.00 57.22 97 PRO A CA 1
ATOM 719 C C . PRO A 1 97 ? -11.215 -4.221 17.185 1.00 57.22 97 PRO A C 1
ATOM 721 O O . PRO A 1 97 ? -11.200 -4.503 18.385 1.00 57.22 97 PRO A O 1
ATOM 724 N N . TRP A 1 98 ? -11.280 -2.957 16.758 1.00 58.84 98 TRP A N 1
ATOM 725 C CA . TRP A 1 98 ? -11.405 -1.818 17.678 1.00 58.84 98 TRP A CA 1
ATOM 726 C C . TRP A 1 98 ? -12.793 -1.199 17.609 1.00 58.84 98 TRP A C 1
ATOM 728 O O . TRP A 1 98 ? -13.444 -1.216 16.566 1.00 58.84 98 TRP A O 1
ATOM 738 N N . GLN A 1 99 ? -13.242 -0.637 18.731 1.00 65.06 99 GLN A N 1
ATOM 739 C CA . GLN A 1 99 ? -14.476 0.138 18.773 1.00 65.06 99 GLN A CA 1
ATOM 740 C C . GLN A 1 99 ? -14.238 1.509 18.135 1.00 65.06 99 GLN A C 1
ATOM 742 O O . GLN A 1 99 ? -13.472 2.322 18.653 1.00 65.06 99 GLN A O 1
ATOM 747 N N . GLY A 1 100 ? -14.896 1.745 17.006 1.00 64.00 100 GLY A N 1
ATOM 748 C CA . GLY A 1 100 ? -15.027 3.050 16.378 1.00 64.00 100 GLY A CA 1
ATOM 749 C C . GLY A 1 100 ? -15.846 4.020 17.228 1.00 64.00 100 GLY A C 1
ATOM 750 O O . GLY A 1 100 ? -16.485 3.641 18.212 1.00 64.00 100 GLY A O 1
ATOM 751 N N . GLU A 1 101 ? -15.874 5.287 16.821 1.00 63.16 101 GLU A N 1
ATOM 752 C CA . GLU A 1 101 ? -16.542 6.373 17.561 1.00 63.16 101 GLU A CA 1
ATOM 753 C C . GLU A 1 101 ? -18.051 6.128 17.760 1.00 63.16 101 GLU A C 1
ATOM 755 O O . GLU A 1 101 ? -18.637 6.574 18.744 1.00 63.16 101 GLU A O 1
ATOM 760 N N . ALA A 1 102 ? -18.670 5.349 16.868 1.00 67.62 102 ALA A N 1
ATOM 761 C CA . ALA A 1 102 ? -20.073 4.938 16.946 1.00 67.62 102 ALA A CA 1
ATOM 762 C C . ALA A 1 102 ? -20.301 3.608 17.703 1.00 67.62 102 ALA A C 1
ATOM 764 O O . ALA A 1 102 ? -21.405 3.062 17.673 1.00 67.62 102 ALA A O 1
ATOM 765 N N . GLY A 1 103 ? -19.271 3.049 18.347 1.00 67.56 103 GLY A N 1
ATOM 766 C CA . GLY A 1 103 ? -19.339 1.787 19.096 1.00 67.56 103 GLY A CA 1
ATOM 767 C C . GLY A 1 103 ? -19.345 0.513 18.238 1.00 67.56 103 GLY A C 1
ATOM 768 O O . GLY A 1 103 ? -19.456 -0.583 18.786 1.00 67.56 103 GLY A O 1
ATOM 769 N N . GLY A 1 104 ? -19.228 0.635 16.911 1.00 62.72 104 GLY A N 1
ATOM 770 C CA . GLY A 1 104 ? -19.062 -0.491 15.984 1.00 62.72 104 GLY A CA 1
ATOM 771 C C . GLY A 1 104 ? -17.607 -0.947 15.879 1.00 62.72 104 GLY A C 1
ATOM 772 O O . GLY A 1 104 ? -16.702 -0.166 16.145 1.00 62.72 104 GLY A O 1
ATOM 773 N N . PHE A 1 105 ? -17.376 -2.203 15.490 1.00 61.97 105 PHE A N 1
ATOM 774 C CA . PHE A 1 105 ? -16.025 -2.679 15.189 1.00 61.97 105 PHE A CA 1
ATOM 775 C C . PHE A 1 105 ? -15.585 -2.227 1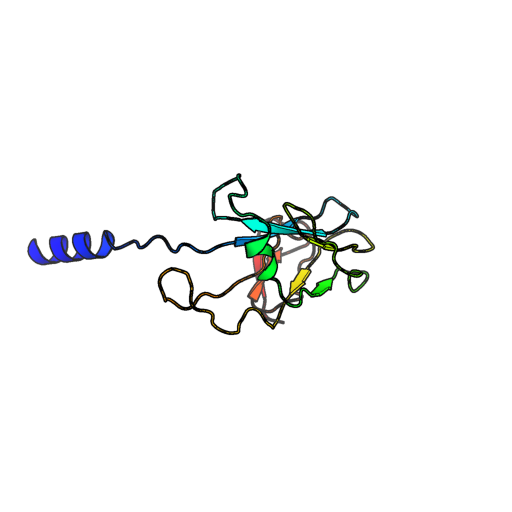3.795 1.00 61.97 105 PHE A C 1
ATOM 777 O O . PHE A 1 105 ? -16.331 -2.396 12.831 1.00 61.97 105 PHE A O 1
ATOM 784 N N . GLU A 1 106 ? -14.378 -1.682 13.692 1.00 60.56 106 GLU A N 1
ATOM 785 C CA . GLU A 1 106 ? -13.773 -1.232 12.434 1.00 60.56 106 GLU A CA 1
ATOM 786 C C . GLU A 1 106 ? -12.608 -2.157 12.016 1.00 60.56 106 GLU A C 1
ATOM 788 O O . GLU A 1 106 ? -12.067 -2.911 12.827 1.00 60.56 106 GLU A O 1
ATOM 793 N N . THR A 1 107 ? -12.249 -2.130 10.728 1.00 59.81 107 THR A N 1
ATOM 794 C CA . THR A 1 107 ? -11.101 -2.847 10.145 1.00 59.81 107 THR A CA 1
ATOM 795 C C . THR A 1 107 ? -10.422 -1.967 9.094 1.00 59.81 107 THR A C 1
ATOM 797 O O . THR A 1 107 ? -11.040 -1.034 8.582 1.00 59.81 107 THR A O 1
ATOM 800 N N . VAL A 1 108 ? -9.156 -2.241 8.774 1.00 66.81 108 VAL A N 1
ATOM 801 C CA . VAL A 1 108 ? -8.370 -1.492 7.785 1.00 66.81 108 VAL A CA 1
ATOM 802 C C . VAL A 1 108 ? -7.930 -2.435 6.676 1.00 66.81 108 VAL A C 1
ATOM 804 O O . VAL A 1 108 ? -7.442 -3.535 6.922 1.00 66.81 108 VAL A O 1
ATOM 807 N N . SER A 1 109 ? -8.074 -1.975 5.438 1.00 64.19 109 SER A N 1
ATOM 808 C CA . SER A 1 109 ? -7.410 -2.555 4.273 1.00 64.19 109 SER A CA 1
ATOM 809 C C . SER A 1 109 ? -6.395 -1.550 3.753 1.00 64.19 109 SER A C 1
ATOM 811 O O . SER A 1 109 ? -6.646 -0.348 3.755 1.00 64.19 109 SER A O 1
ATOM 813 N N . TYR A 1 110 ? -5.232 -2.046 3.346 1.00 72.00 110 TYR A N 1
ATOM 814 C CA . TYR A 1 110 ? -4.163 -1.214 2.812 1.00 72.00 110 TYR A CA 1
ATOM 815 C C . TYR A 1 110 ? -4.131 -1.342 1.307 1.00 72.00 110 TYR A C 1
ATOM 817 O O . TYR A 1 110 ? -3.833 -2.428 0.813 1.00 72.00 110 TYR A O 1
ATOM 825 N N . ASP A 1 111 ? -4.276 -0.245 0.581 1.00 66.88 111 ASP A N 1
ATOM 826 C CA . ASP A 1 111 ? -4.103 -0.256 -0.867 1.00 66.88 111 ASP A CA 1
ATOM 827 C C . ASP A 1 111 ? -3.096 0.789 -1.335 1.00 66.88 111 ASP A C 1
ATOM 829 O O . ASP A 1 111 ? -2.806 1.786 -0.677 1.00 66.88 111 ASP A O 1
ATOM 833 N N . ALA A 1 112 ? -2.468 0.513 -2.475 1.00 69.81 112 ALA A N 1
ATOM 834 C CA . ALA A 1 112 ? -1.696 1.538 -3.155 1.00 69.81 112 ALA A CA 1
ATOM 835 C C . ALA A 1 112 ? -2.687 2.428 -3.908 1.00 69.81 112 ALA A C 1
ATOM 837 O O . ALA A 1 112 ? -3.517 1.917 -4.659 1.00 69.81 112 ALA A O 1
ATOM 838 N N . ARG A 1 113 ? -2.581 3.752 -3.749 1.00 69.06 113 ARG A N 1
ATOM 839 C CA . ARG A 1 113 ? -3.496 4.694 -4.419 1.00 69.06 113 ARG A CA 1
ATOM 840 C C . ARG A 1 113 ? -3.304 4.739 -5.936 1.00 69.06 113 ARG A C 1
ATOM 842 O O . ARG A 1 113 ? -4.207 5.126 -6.670 1.00 69.06 113 ARG A O 1
ATOM 849 N N . ALA A 1 114 ? -2.127 4.336 -6.412 1.00 69.25 114 ALA A N 1
ATOM 850 C CA . ALA A 1 114 ? -1.807 4.230 -7.828 1.00 69.25 114 ALA A CA 1
ATOM 851 C C . ALA A 1 114 ? -1.662 2.764 -8.260 1.00 69.25 114 ALA A C 1
ATOM 853 O O . ALA A 1 114 ? -1.183 1.917 -7.503 1.00 69.25 114 ALA A O 1
ATOM 854 N N . ALA A 1 115 ? -2.055 2.490 -9.508 1.00 63.31 115 ALA A N 1
ATOM 855 C CA . ALA A 1 115 ? -1.963 1.168 -10.111 1.00 63.31 115 ALA A CA 1
ATOM 856 C C . ALA A 1 115 ? -0.514 0.656 -10.121 1.00 63.31 115 ALA A C 1
ATOM 858 O O . ALA A 1 115 ? 0.420 1.380 -10.466 1.00 63.31 115 ALA A O 1
ATOM 859 N N . ARG A 1 116 ? -0.356 -0.618 -9.756 1.00 80.19 116 ARG A N 1
ATOM 860 C CA . ARG A 1 116 ? 0.930 -1.320 -9.728 1.00 80.19 116 ARG A CA 1
ATOM 861 C C . ARG A 1 116 ? 1.422 -1.611 -11.144 1.00 80.19 116 ARG A C 1
ATOM 863 O O . ARG A 1 116 ? 0.628 -1.724 -12.077 1.00 80.19 116 ARG A O 1
ATOM 870 N N . ALA A 1 117 ? 2.727 -1.789 -11.304 1.00 88.50 117 ALA A N 1
ATOM 871 C CA . ALA A 1 117 ? 3.321 -2.245 -12.558 1.00 88.50 117 ALA A CA 1
ATOM 872 C C . ALA A 1 117 ? 3.468 -3.773 -12.617 1.00 88.50 117 ALA A C 1
ATOM 874 O O . ALA A 1 117 ? 3.471 -4.337 -13.711 1.00 88.50 117 ALA A O 1
ATOM 875 N N . THR A 1 118 ? 3.598 -4.448 -11.475 1.00 89.19 118 THR A N 1
ATOM 876 C CA . THR A 1 118 ? 3.944 -5.875 -11.388 1.00 89.19 118 THR A CA 1
ATOM 877 C C . THR A 1 118 ? 2.692 -6.759 -11.379 1.00 89.19 118 THR A C 1
ATOM 879 O O . THR A 1 118 ? 1.848 -6.583 -10.505 1.00 89.19 118 THR A O 1
ATOM 882 N N . PRO A 1 119 ? 2.571 -7.769 -12.266 1.00 91.00 119 PRO A N 1
ATOM 883 C CA . PRO A 1 119 ? 1.401 -8.654 -12.331 1.00 91.00 119 PRO A CA 1
ATOM 884 C C . PRO A 1 119 ? 1.434 -9.791 -11.291 1.00 91.00 119 PRO A C 1
ATOM 886 O O . PRO A 1 119 ? 0.894 -10.868 -11.523 1.00 91.00 119 PRO A O 1
ATOM 889 N N . ALA A 1 120 ? 2.130 -9.595 -10.172 1.00 89.25 120 ALA A N 1
ATOM 890 C CA . ALA A 1 120 ? 2.320 -10.609 -9.143 1.00 89.25 120 ALA A CA 1
ATOM 891 C C . ALA A 1 120 ? 1.941 -10.034 -7.784 1.00 89.25 120 ALA A C 1
ATOM 893 O O . ALA A 1 120 ? 2.484 -9.004 -7.378 1.00 89.25 120 ALA A O 1
ATOM 894 N N . ALA A 1 121 ? 1.048 -10.727 -7.086 1.00 88.81 121 ALA A N 1
ATOM 895 C CA . ALA A 1 121 ? 0.663 -10.359 -5.737 1.00 88.81 121 ALA A CA 1
ATOM 896 C C . ALA A 1 121 ? 1.797 -10.632 -4.739 1.00 88.81 121 ALA A C 1
ATOM 898 O O . ALA A 1 121 ? 2.655 -11.501 -4.939 1.00 88.81 121 ALA A O 1
ATOM 899 N N . LYS A 1 122 ? 1.809 -9.830 -3.680 1.00 88.56 122 LYS A N 1
ATOM 900 C CA . LYS A 1 122 ? 2.644 -9.961 -2.482 1.00 88.56 122 LYS A CA 1
ATOM 901 C C . LYS A 1 122 ? 1.808 -10.024 -1.203 1.00 88.56 122 LYS A C 1
ATOM 903 O O . LYS A 1 122 ? 2.388 -10.158 -0.128 1.00 88.56 122 LYS A O 1
ATOM 908 N N . ARG A 1 123 ? 0.484 -9.888 -1.312 1.00 83.56 123 ARG A N 1
ATOM 909 C CA . ARG A 1 123 ? -0.495 -9.980 -0.227 1.00 83.56 123 ARG A CA 1
ATOM 910 C C . ARG A 1 123 ? -1.716 -10.766 -0.698 1.00 83.56 123 ARG A C 1
ATOM 912 O O . ARG A 1 123 ? -1.991 -10.840 -1.898 1.00 83.56 123 ARG A O 1
ATOM 919 N N . ASP A 1 124 ? -2.463 -11.306 0.252 1.00 82.25 124 ASP A N 1
ATOM 920 C CA . ASP A 1 124 ? -3.739 -11.944 -0.043 1.00 82.25 124 ASP A CA 1
ATOM 921 C C . ASP A 1 124 ? -4.783 -10.926 -0.485 1.00 82.25 124 ASP A C 1
ATOM 923 O O . ASP A 1 124 ? -4.818 -9.793 -0.003 1.00 82.25 124 ASP A O 1
ATOM 927 N N . PHE A 1 125 ? -5.629 -11.354 -1.422 1.00 83.12 125 PHE A N 1
ATOM 928 C CA . PHE A 1 125 ? -6.683 -10.543 -2.032 1.00 83.12 125 PHE A CA 1
ATOM 929 C C . PHE A 1 125 ? -6.172 -9.245 -2.675 1.00 83.12 125 PHE A C 1
ATOM 931 O O . PHE A 1 125 ? -6.906 -8.267 -2.802 1.00 83.12 125 PHE A O 1
ATOM 938 N N . GLU A 1 126 ? -4.915 -9.235 -3.118 1.00 84.56 126 GLU A N 1
ATOM 939 C CA . GLU A 1 126 ? -4.309 -8.061 -3.731 1.00 84.56 126 GLU A CA 1
ATOM 940 C C . GLU A 1 126 ? -4.812 -7.848 -5.161 1.00 84.56 126 GLU A C 1
ATOM 942 O O . GLU A 1 126 ? -4.806 -8.765 -5.990 1.00 84.56 126 GLU A O 1
ATOM 947 N N . LEU A 1 127 ? -5.183 -6.601 -5.462 1.00 87.38 127 LEU A N 1
ATOM 948 C CA . LEU A 1 127 ? -5.439 -6.142 -6.821 1.00 87.38 127 LEU A CA 1
ATOM 949 C C . LEU A 1 127 ? -4.120 -5.950 -7.578 1.00 87.38 127 LEU A C 1
ATOM 951 O O . LEU A 1 127 ? -3.319 -5.070 -7.247 1.00 87.38 127 LEU A O 1
ATOM 955 N N . VAL A 1 128 ? -3.919 -6.745 -8.630 1.00 88.62 128 VAL A N 1
ATOM 956 C CA . VAL A 1 128 ? -2.731 -6.687 -9.495 1.00 88.62 128 VAL A CA 1
ATOM 957 C C . VAL A 1 128 ? -3.107 -6.565 -10.973 1.00 88.62 128 VAL A C 1
ATOM 959 O O . VAL A 1 128 ? -4.147 -7.078 -11.391 1.00 88.62 128 VAL A O 1
ATOM 962 N N . PRO A 1 129 ? -2.278 -5.913 -11.805 1.00 91.25 129 PRO A N 1
ATOM 963 C CA . PRO A 1 129 ? -2.449 -5.912 -13.251 1.00 91.25 129 PRO A CA 1
ATOM 964 C C . PRO A 1 129 ? -2.463 -7.322 -13.838 1.00 91.25 129 PRO A C 1
ATOM 966 O O . PRO A 1 129 ? -1.640 -8.160 -13.479 1.00 91.25 129 PRO A O 1
ATOM 969 N N . THR A 1 130 ? -3.308 -7.567 -14.83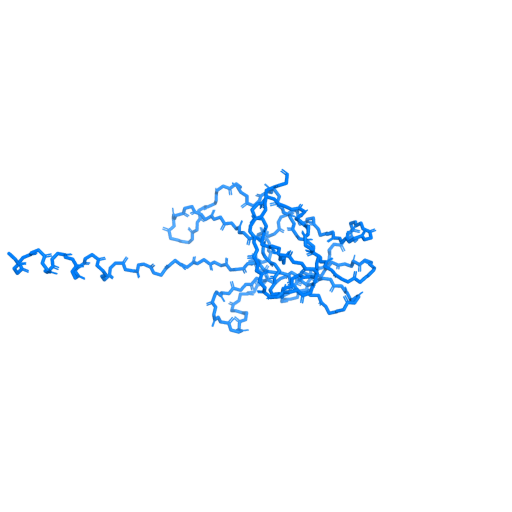8 1.00 93.00 130 THR A N 1
ATOM 970 C CA . THR A 1 130 ? -3.298 -8.847 -15.574 1.00 93.00 130 THR A CA 1
ATOM 971 C C . THR A 1 130 ? -2.022 -9.057 -16.401 1.00 93.00 130 THR A C 1
ATOM 973 O O . THR A 1 130 ? -1.720 -10.173 -16.811 1.00 93.00 130 THR A O 1
ATOM 976 N N . ALA A 1 131 ? -1.286 -7.982 -16.694 1.00 91.88 131 ALA A N 1
ATOM 977 C CA . ALA A 1 131 ? 0.061 -7.993 -17.260 1.00 91.88 131 ALA A CA 1
ATOM 978 C C . ALA A 1 131 ? 0.777 -6.689 -16.881 1.00 91.88 131 ALA A C 1
ATOM 980 O O . ALA A 1 131 ? 0.127 -5.724 -16.477 1.00 91.88 131 ALA A O 1
ATOM 981 N N . ALA A 1 132 ? 2.102 -6.639 -17.033 1.00 91.62 132 ALA A N 1
ATOM 982 C CA . ALA A 1 132 ? 2.879 -5.492 -16.579 1.00 91.62 132 ALA A CA 1
ATOM 983 C C . ALA A 1 132 ? 2.396 -4.157 -17.181 1.00 91.62 132 ALA A C 1
ATOM 985 O O . ALA A 1 132 ? 2.168 -4.064 -18.390 1.00 91.62 132 ALA A O 1
ATOM 986 N N . ASN A 1 133 ? 2.268 -3.127 -16.338 1.00 87.62 133 ASN A N 1
ATOM 987 C CA . ASN A 1 133 ? 1.813 -1.774 -16.705 1.00 87.62 133 ASN A CA 1
ATOM 988 C C . ASN A 1 133 ? 0.403 -1.697 -17.336 1.00 87.62 133 ASN A C 1
ATOM 990 O O . ASN A 1 133 ? 0.118 -0.778 -18.107 1.00 87.62 133 ASN A O 1
ATOM 994 N N . ARG A 1 134 ? -0.490 -2.659 -17.064 1.00 88.62 134 ARG A N 1
ATOM 995 C CA . ARG A 1 134 ? -1.880 -2.634 -17.556 1.00 88.62 134 ARG A CA 1
ATOM 996 C C . ARG A 1 134 ? -2.843 -2.091 -16.506 1.00 88.62 134 ARG A C 1
ATOM 998 O O . ARG A 1 134 ? -2.685 -2.332 -15.319 1.00 88.62 134 ARG A O 1
ATOM 1005 N N . SER A 1 135 ? -3.903 -1.440 -16.977 1.00 88.25 135 SER A N 1
ATOM 1006 C CA . SER A 1 135 ? -4.986 -0.913 -16.131 1.00 88.25 135 SER A CA 1
ATOM 1007 C C . SER A 1 135 ? -6.126 -1.912 -15.896 1.00 88.25 135 SER A C 1
ATOM 1009 O O . SER A 1 135 ? -7.083 -1.599 -15.199 1.00 88.25 135 SER A O 1
ATOM 1011 N N . THR A 1 136 ? -6.056 -3.107 -16.491 1.00 90.31 136 THR A N 1
ATOM 1012 C CA . THR A 1 136 ? -6.970 -4.211 -16.171 1.00 90.31 136 THR A CA 1
ATOM 1013 C C . THR A 1 136 ? -6.417 -4.949 -14.964 1.00 90.31 136 THR A C 1
ATOM 1015 O O . THR A 1 136 ? -5.292 -5.447 -15.024 1.00 90.31 136 THR A O 1
ATOM 1018 N N . LEU A 1 137 ? -7.200 -5.009 -13.889 1.00 89.69 137 LEU A N 1
ATOM 1019 C CA . LEU A 1 137 ? -6.803 -5.615 -12.623 1.00 89.69 137 LEU A CA 1
ATOM 1020 C C . LEU A 1 137 ? -7.492 -6.967 -12.418 1.00 89.69 137 LEU A C 1
ATOM 1022 O O . LEU A 1 137 ? -8.588 -7.211 -12.924 1.00 89.69 137 LEU A O 1
ATOM 1026 N N . THR A 1 138 ? -6.845 -7.835 -11.653 1.00 91.00 138 THR A N 1
ATOM 1027 C CA . THR A 1 138 ? -7.397 -9.082 -11.125 1.00 91.00 138 THR A CA 1
ATOM 1028 C C . THR A 1 138 ? -7.069 -9.187 -9.639 1.00 91.00 138 THR A C 1
ATOM 1030 O O . THR A 1 138 ? -6.154 -8.518 -9.162 1.00 91.00 138 THR A O 1
ATOM 1033 N N . VAL A 1 139 ? -7.827 -10.002 -8.910 1.00 89.56 139 VAL A N 1
ATOM 1034 C CA . VAL A 1 139 ? -7.564 -10.302 -7.499 1.00 89.56 139 VAL A CA 1
ATOM 1035 C C . VAL A 1 139 ? -6.793 -11.613 -7.433 1.00 89.56 139 VAL A C 1
ATOM 1037 O O . VAL A 1 139 ? -7.246 -12.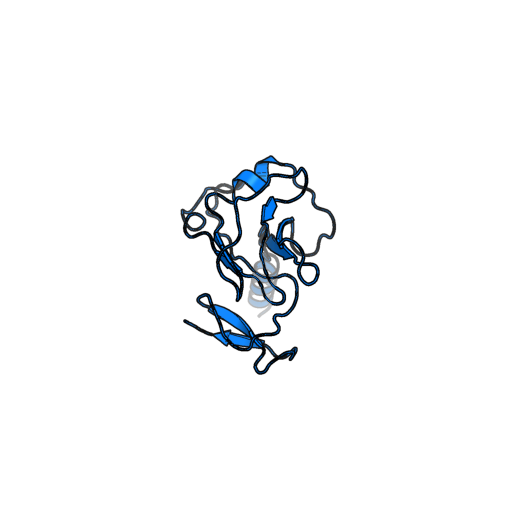623 -7.976 1.00 89.56 139 VAL A O 1
ATOM 1040 N N . CYS A 1 140 ? -5.650 -11.606 -6.754 1.00 83.25 140 CYS A N 1
ATOM 1041 C CA . CYS A 1 140 ? -4.854 -12.806 -6.513 1.00 83.25 140 CYS A CA 1
ATOM 1042 C C . CYS A 1 140 ? -4.795 -13.147 -5.019 1.00 83.25 140 CYS A C 1
ATOM 1044 O O . CYS A 1 140 ? -4.906 -12.276 -4.160 1.00 83.25 140 CYS A O 1
ATOM 1046 N N . VAL A 1 141 ? -4.602 -14.431 -4.729 1.00 76.44 141 VAL A N 1
ATOM 1047 C CA . VAL A 1 141 ? -4.372 -14.975 -3.383 1.00 76.44 141 VAL A CA 1
ATOM 1048 C C . VAL A 1 141 ? -2.963 -15.571 -3.390 1.00 76.44 141 VAL A C 1
ATOM 1050 O O . VAL A 1 141 ? -2.609 -16.207 -4.391 1.00 76.44 141 VAL A O 1
ATOM 1053 N N . CYS A 1 142 ? -2.149 -15.284 -2.369 1.00 64.94 142 CYS A N 1
ATOM 1054 C CA . CYS A 1 142 ? -0.737 -15.679 -2.321 1.00 64.94 142 CYS A CA 1
ATOM 1055 C C . CYS A 1 142 ? -0.521 -17.024 -1.617 1.00 64.94 142 CYS A C 1
ATOM 1057 O O . CYS A 1 142 ? -1.380 -17.444 -0.814 1.00 64.94 142 CYS A O 1
#

Sequence (142 aa):
MKSFLLSCLALASISLSAQAHEIWIERDSSGPVRIVFGEPAQEALDHGEDKIKRVVKPNVFGTAGKAGPLQCGPEFLTAPLAGSGDAWLSDDSVFEPWQGEAGGFETVSYDARAARATPAAKRDFELVPTAANRSTLTVCVC

Foldseek 3Di:
DVVVVVVVVVVVVPPDPPFAWAWEWDDDWQFWIWIAIDTPPDPDRPDWPPVQVLQPPKFKADPVGTFDDWDDDGGTITTNYGDGFDMDIDDPVQPPFDQDPVRDTHGYDYYHPDAGQDQDDPAAQDWHDPHGPDPDTDGDGD